Protein AF-A0A968M850-F1 (afdb_monomer)

Radius of gyration: 10.66 Å; Cα contacts (8 Å, |Δi|>4): 27; chains: 1; bounding box: 23×22×23 Å

pLDDT: mean 91.59, std 9.04, range [50.31, 98.0]

Secondary structure (DSSP, 8-state):
----HHHHHHHHSHHHHHHH-HHHHHHHHHTT-S--S---

Nearest PDB structures (foldseek):
  8rdw-assembly1_Ba  TM=9.297E-01  e=8.768E-03  Psychrobacter urativorans
  7jsw-assembly1_D  TM=9.068E-01  e=8.768E-03  Escherichia coli K-12
  5uyq-assembly1_32  TM=9.025E-01  e=7.072E-03  Escherichia coli K-12
  7a5g-assembly1_23  TM=9.198E-01  e=3.420E-02  Homo sapiens
  9bs0-assembly1_U  TM=9.310E-01  e=7.521E-02  Bacillus subtilis subsp. subtilis str. 168

Structure (mmCIF, N/CA/C/O backbone):
data_AF-A0A968M850-F1
#
_entry.id   AF-A0A968M850-F1
#
loop_
_atom_site.group_PDB
_atom_site.id
_atom_site.type_symbol
_atom_site.label_atom_id
_atom_site.label_alt_id
_atom_site.label_comp_id
_atom_site.label_asym_id
_atom_site.label_entity_id
_atom_site.label_seq_id
_atom_site.pdbx_PDB_ins_code
_atom_site.Cartn_x
_atom_site.Cartn_y
_atom_site.Cartn_z
_atom_site.occupancy
_atom_site.B_iso_or_equiv
_atom_site.auth_seq_id
_atom_site.auth_comp_id
_atom_site.auth_asym_id
_atom_site.auth_atom_id
_atom_site.pdbx_PDB_model_num
ATOM 1 N N . MET A 1 1 ? 11.846 2.598 15.949 1.00 63.78 1 MET A N 1
ATOM 2 C CA . MET A 1 1 ? 11.879 3.158 14.572 1.00 63.78 1 MET A CA 1
ATOM 3 C C . MET A 1 1 ? 11.743 4.668 14.650 1.00 63.78 1 MET A C 1
ATOM 5 O O . MET A 1 1 ? 10.827 5.127 15.314 1.00 63.78 1 MET A O 1
ATOM 9 N N . GLN A 1 2 ? 12.591 5.428 13.952 1.00 86.62 2 GLN A N 1
ATOM 10 C CA . GLN A 1 2 ? 12.380 6.871 13.804 1.00 86.62 2 GLN A CA 1
ATOM 11 C C . GLN A 1 2 ? 11.294 7.128 12.740 1.00 86.62 2 GLN A C 1
ATOM 13 O O . GLN A 1 2 ? 11.430 6.644 11.609 1.00 86.62 2 GLN A O 1
ATOM 18 N N . PRO A 1 3 ? 10.204 7.843 13.064 1.00 88.75 3 PRO A N 1
ATOM 19 C CA . PRO A 1 3 ? 9.098 8.046 12.138 1.00 88.75 3 PRO A CA 1
ATOM 20 C C . PRO A 1 3 ? 9.506 8.998 11.009 1.00 88.75 3 PRO A C 1
ATOM 22 O O . PRO A 1 3 ? 9.618 10.205 11.188 1.00 88.75 3 PRO A O 1
ATOM 25 N N . LYS A 1 4 ? 9.695 8.452 9.803 1.00 93.00 4 LYS A N 1
ATOM 26 C CA . LYS A 1 4 ? 9.984 9.229 8.588 1.00 93.00 4 LYS A CA 1
ATOM 27 C C . LYS A 1 4 ? 8.880 9.010 7.556 1.00 93.00 4 LYS A C 1
ATOM 29 O O . LYS A 1 4 ? 8.873 8.001 6.844 1.00 93.00 4 LYS A O 1
ATOM 34 N N . LYS A 1 5 ? 7.943 9.966 7.458 1.00 90.69 5 LYS A N 1
ATOM 35 C CA . LY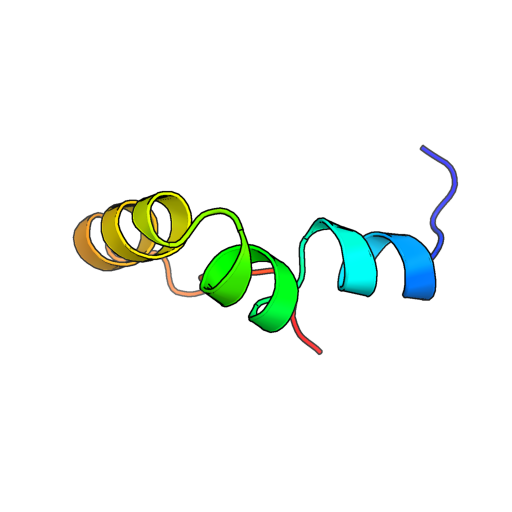S A 1 5 ? 6.735 9.875 6.605 1.00 90.69 5 LYS A CA 1
ATOM 36 C C . LYS A 1 5 ? 7.075 9.538 5.145 1.00 90.69 5 LYS A C 1
ATOM 38 O O . LYS A 1 5 ? 6.548 8.570 4.597 1.00 90.69 5 LYS A O 1
ATOM 43 N N . ARG A 1 6 ? 8.040 10.253 4.548 1.00 92.25 6 ARG A N 1
ATOM 44 C CA . ARG A 1 6 ? 8.493 10.032 3.159 1.00 92.25 6 ARG A CA 1
ATOM 45 C C . ARG A 1 6 ? 9.048 8.624 2.941 1.00 92.25 6 ARG A C 1
ATOM 47 O O . ARG A 1 6 ? 8.718 7.979 1.949 1.00 92.25 6 ARG A O 1
ATOM 54 N N . GLN A 1 7 ? 9.875 8.129 3.862 1.00 92.12 7 GLN A N 1
ATOM 55 C CA . GLN A 1 7 ? 10.470 6.797 3.742 1.00 92.12 7 GLN A CA 1
ATOM 56 C C . GLN A 1 7 ? 9.404 5.702 3.863 1.00 92.12 7 GLN A C 1
ATOM 58 O O . GLN A 1 7 ? 9.417 4.750 3.084 1.00 92.12 7 GLN A O 1
ATOM 63 N N . ARG A 1 8 ? 8.444 5.867 4.782 1.00 92.75 8 ARG A N 1
ATOM 64 C CA . ARG A 1 8 ? 7.329 4.932 4.971 1.00 92.75 8 ARG A CA 1
ATOM 65 C C . ARG A 1 8 ? 6.448 4.844 3.726 1.00 92.75 8 ARG A C 1
ATOM 67 O O . ARG A 1 8 ? 6.169 3.740 3.270 1.00 92.75 8 ARG A O 1
ATOM 74 N N . ALA A 1 9 ? 6.074 5.983 3.144 1.00 92.19 9 ALA A N 1
ATOM 75 C CA . ALA A 1 9 ? 5.285 6.025 1.915 1.00 92.19 9 ALA A CA 1
ATOM 76 C C . ALA A 1 9 ? 6.042 5.411 0.723 1.00 92.19 9 ALA A C 1
ATOM 78 O O . ALA A 1 9 ? 5.484 4.603 -0.015 1.00 92.19 9 ALA A O 1
ATOM 79 N N . ARG A 1 10 ? 7.340 5.716 0.564 1.00 92.12 10 ARG A N 1
ATOM 80 C CA . ARG A 1 10 ? 8.164 5.152 -0.522 1.00 92.12 10 ARG A CA 1
ATOM 81 C C . ARG A 1 10 ? 8.374 3.642 -0.396 1.00 92.12 10 ARG A C 1
ATOM 83 O O . ARG A 1 10 ? 8.369 2.962 -1.412 1.00 92.12 10 ARG A O 1
ATOM 90 N N . LYS A 1 11 ? 8.567 3.114 0.818 1.00 92.44 11 LYS A N 1
ATOM 91 C CA . LYS A 1 11 ? 8.824 1.678 1.038 1.00 92.44 11 LYS A CA 1
ATOM 92 C C . LYS A 1 11 ? 7.551 0.836 1.144 1.00 92.44 11 LYS A C 1
ATOM 94 O O . LYS A 1 11 ? 7.541 -0.320 0.731 1.00 92.44 11 LYS A O 1
ATOM 99 N N . HIS A 1 12 ? 6.489 1.377 1.736 1.00 93.38 12 HIS A N 1
ATOM 100 C CA . HIS A 1 12 ? 5.300 0.604 2.116 1.00 93.38 1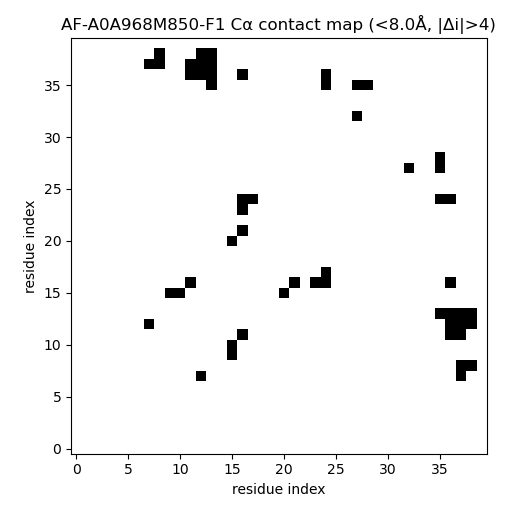2 HIS A CA 1
ATOM 101 C C . HIS A 1 12 ? 3.997 1.128 1.514 1.00 93.38 12 HIS A C 1
ATOM 103 O O . HIS A 1 12 ? 2.934 0.567 1.794 1.00 93.38 12 HIS A O 1
ATOM 109 N N . GLY A 1 13 ? 4.071 2.175 0.695 1.00 93.81 13 GLY A N 1
ATOM 110 C CA . GLY A 1 13 ? 2.913 2.734 0.023 1.00 93.81 13 GLY A CA 1
ATOM 111 C C . GLY A 1 13 ? 2.389 1.881 -1.114 1.00 93.81 13 GLY A C 1
ATOM 112 O O . GLY A 1 13 ? 3.059 0.978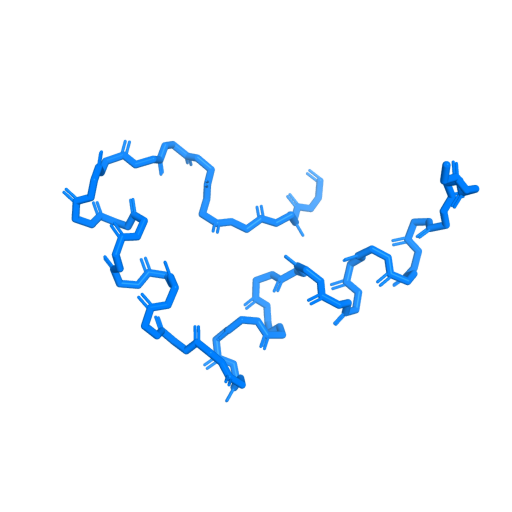 -1.618 1.00 93.81 13 GLY A O 1
ATOM 113 N N . PHE A 1 14 ? 1.156 2.183 -1.514 1.00 94.88 14 PHE A N 1
ATOM 114 C CA . PHE A 1 14 ? 0.428 1.399 -2.506 1.00 94.88 14 PHE A CA 1
ATOM 115 C C . PHE A 1 14 ? 1.198 1.276 -3.822 1.00 94.88 14 PHE A C 1
ATOM 117 O O . PHE A 1 14 ? 1.411 0.166 -4.297 1.00 94.88 14 PHE A O 1
ATOM 124 N N . ARG A 1 15 ? 1.710 2.396 -4.351 1.00 93.94 15 ARG A N 1
ATOM 125 C CA . ARG A 1 15 ? 2.497 2.424 -5.598 1.00 93.94 15 ARG A CA 1
ATOM 126 C C . ARG A 1 15 ? 3.735 1.527 -5.528 1.00 93.94 15 ARG A C 1
ATOM 128 O O . ARG A 1 15 ? 4.030 0.815 -6.48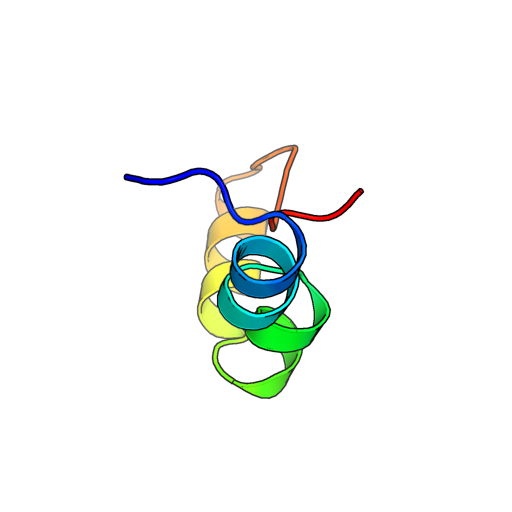0 1.00 93.94 15 ARG A O 1
ATOM 135 N N . ALA A 1 16 ?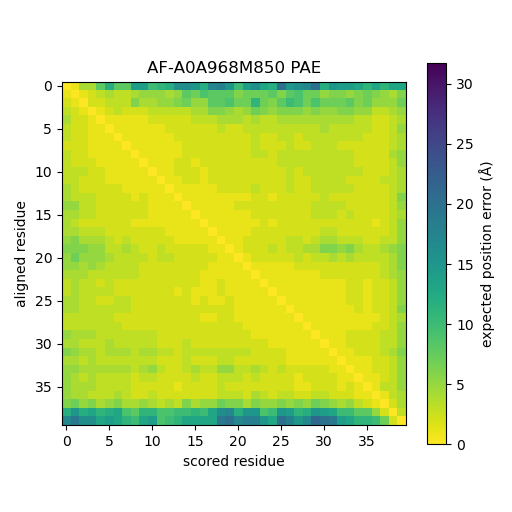 4.432 1.524 -4.391 1.00 94.69 16 ALA A N 1
ATOM 136 C CA . ALA A 1 16 ? 5.617 0.694 -4.193 1.00 94.69 16 ALA A CA 1
ATOM 137 C C . ALA A 1 16 ? 5.267 -0.801 -4.184 1.00 94.69 16 ALA A C 1
ATOM 139 O O . ALA A 1 16 ? 5.976 -1.609 -4.778 1.00 94.69 16 ALA A O 1
ATOM 140 N N . ARG A 1 17 ? 4.144 -1.166 -3.550 1.00 94.62 17 ARG A N 1
ATOM 141 C CA . ARG A 1 17 ? 3.643 -2.547 -3.538 1.00 94.62 17 ARG A CA 1
ATOM 142 C C . ARG A 1 17 ? 3.125 -2.980 -4.903 1.00 94.62 17 ARG A C 1
ATOM 144 O O . ARG A 1 17 ? 3.437 -4.081 -5.321 1.00 94.62 17 ARG A O 1
ATOM 151 N N . ALA A 1 18 ? 2.394 -2.123 -5.605 1.00 94.44 18 ALA A N 1
ATOM 152 C CA . ALA A 1 18 ? 1.872 -2.426 -6.932 1.00 94.44 18 ALA A CA 1
ATOM 153 C C . ALA A 1 18 ? 2.997 -2.683 -7.943 1.00 94.44 18 ALA A C 1
ATOM 155 O O . ALA A 1 18 ? 2.898 -3.621 -8.722 1.00 94.44 18 ALA A O 1
ATOM 156 N N . LYS A 1 19 ? 4.078 -1.892 -7.886 1.00 95.50 19 LYS A N 1
ATOM 157 C CA . LYS A 1 19 ? 5.219 -2.039 -8.797 1.00 95.50 19 LYS A CA 1
ATOM 158 C C . LYS A 1 19 ? 6.110 -3.236 -8.458 1.00 95.50 19 LYS A C 1
ATOM 160 O O . LYS A 1 19 ? 6.489 -3.974 -9.354 1.00 95.50 19 LYS A O 1
ATOM 165 N N . ASN A 1 20 ? 6.466 -3.409 -7.183 1.00 94.88 20 ASN A N 1
ATOM 166 C CA . ASN A 1 20 ? 7.543 -4.331 -6.799 1.00 94.88 20 ASN A CA 1
ATOM 167 C C . ASN A 1 20 ? 7.056 -5.610 -6.100 1.00 94.88 20 ASN A C 1
ATOM 169 O O . ASN A 1 20 ? 7.832 -6.540 -5.915 1.00 94.88 20 ASN A O 1
ATOM 173 N N . SER A 1 21 ? 5.822 -5.647 -5.588 1.00 93.69 21 SER A N 1
ATOM 174 C CA . SER A 1 21 ? 5.314 -6.785 -4.801 1.00 93.69 21 SER A CA 1
ATOM 175 C C . SER A 1 21 ? 3.783 -6.920 -4.891 1.00 93.69 21 SER A C 1
ATOM 177 O O . SER A 1 21 ? 3.095 -6.832 -3.860 1.00 93.69 21 SER A O 1
ATOM 179 N N . PRO A 1 22 ? 3.217 -7.101 -6.100 1.00 95.06 22 PRO A N 1
ATOM 180 C CA . PRO A 1 22 ? 1.768 -7.131 -6.312 1.00 95.06 22 PRO A CA 1
ATOM 181 C C . PRO A 1 22 ? 1.070 -8.257 -5.531 1.00 95.06 22 PRO A C 1
ATOM 183 O O . PRO A 1 22 ? -0.058 -8.073 -5.061 1.00 95.06 22 PRO A O 1
ATOM 186 N N . ASP A 1 23 ? 1.757 -9.372 -5.271 1.00 97.50 23 ASP A N 1
ATOM 187 C CA . ASP A 1 23 ? 1.219 -10.511 -4.513 1.00 97.50 23 ASP A CA 1
ATOM 188 C C . ASP A 1 23 ? 0.830 -10.157 -3.079 1.00 97.50 23 ASP A C 1
ATOM 190 O O . ASP A 1 23 ? -0.102 -10.730 -2.510 1.00 97.50 23 ASP A O 1
ATOM 194 N N . ILE A 1 24 ? 1.507 -9.174 -2.477 1.00 95.12 24 ILE A N 1
ATOM 195 C CA . ILE A 1 24 ? 1.139 -8.674 -1.151 1.00 95.12 24 ILE A CA 1
ATOM 196 C C . ILE A 1 24 ? -0.253 -8.046 -1.213 1.00 95.12 24 ILE A C 1
ATOM 198 O O . ILE A 1 24 ? -1.078 -8.309 -0.339 1.00 95.12 24 ILE A O 1
ATOM 202 N N . LEU A 1 25 ? -0.544 -7.254 -2.246 1.00 95.12 25 LEU A N 1
ATOM 203 C CA . LEU A 1 25 ? -1.864 -6.651 -2.424 1.00 95.12 25 LEU A CA 1
ATOM 204 C C . LEU A 1 25 ? -2.915 -7.723 -2.723 1.00 95.12 25 LEU A C 1
ATOM 206 O O . LEU A 1 25 ? -3.977 -7.696 -2.106 1.00 95.12 25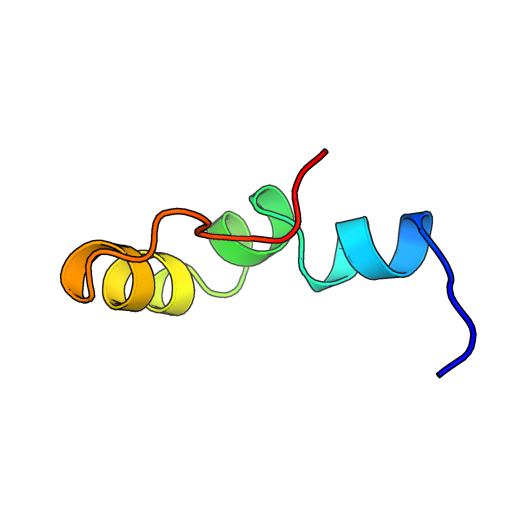 LEU A O 1
ATOM 210 N N . LYS A 1 26 ? -2.605 -8.700 -3.585 1.00 97.12 26 LYS A N 1
ATOM 211 C CA . LYS A 1 26 ? -3.503 -9.825 -3.902 1.00 97.12 26 LYS A CA 1
ATOM 212 C C . LYS A 1 26 ? -3.897 -10.603 -2.644 1.00 97.12 26 LYS A C 1
ATOM 214 O O . LYS A 1 26 ? -5.082 -10.749 -2.353 1.00 97.12 26 LYS A O 1
ATOM 219 N N . ARG A 1 27 ? -2.915 -11.001 -1.831 1.00 97.44 27 ARG A N 1
ATOM 220 C CA . ARG A 1 27 ? -3.138 -11.709 -0.560 1.00 97.44 27 ARG A CA 1
ATOM 221 C C . ARG A 1 27 ? -3.943 -10.875 0.434 1.00 97.44 27 ARG A C 1
ATOM 223 O O . ARG A 1 27 ? -4.812 -11.397 1.125 1.00 97.44 27 ARG A O 1
ATOM 230 N N . ARG A 1 28 ? -3.664 -9.569 0.521 1.00 96.75 28 ARG A N 1
ATOM 231 C CA . ARG A 1 28 ? -4.391 -8.662 1.422 1.00 96.75 28 ARG A CA 1
ATOM 232 C C . ARG A 1 28 ? -5.843 -8.456 0.996 1.00 96.75 28 ARG A C 1
ATOM 234 O O . ARG A 1 28 ? -6.688 -8.403 1.885 1.00 96.75 28 ARG A O 1
ATOM 241 N N . ARG A 1 29 ? -6.125 -8.394 -0.313 1.00 96.00 29 ARG A N 1
ATOM 242 C CA . ARG A 1 29 ? -7.491 -8.357 -0.862 1.00 96.00 29 ARG A CA 1
ATOM 243 C C . ARG A 1 29 ? -8.244 -9.646 -0.565 1.00 96.00 29 ARG A C 1
ATOM 245 O O . ARG A 1 29 ? -9.320 -9.573 0.004 1.00 96.00 29 ARG A O 1
ATOM 252 N N . HIS A 1 30 ? -7.647 -10.804 -0.853 1.00 98.00 30 HIS A N 1
ATOM 253 C CA . HIS A 1 30 ? -8.271 -12.102 -0.577 1.00 98.00 30 HIS A CA 1
ATOM 254 C C . HIS A 1 30 ? -8.577 -12.295 0.915 1.00 98.00 30 HIS A C 1
ATOM 256 O O . HIS A 1 30 ? -9.605 -12.842 1.285 1.00 98.00 30 HIS A O 1
ATOM 262 N N . LYS A 1 31 ? -7.703 -11.794 1.796 1.00 97.81 31 LYS A N 1
ATOM 263 C CA . LYS A 1 31 ? -7.935 -11.802 3.247 1.00 97.81 31 LYS A CA 1
ATOM 264 C C . LYS A 1 31 ? -8.982 -10.771 3.712 1.00 97.81 31 LYS A C 1
ATOM 266 O O . LYS A 1 31 ? -9.292 -10.737 4.896 1.00 97.81 31 LYS A O 1
ATOM 271 N N . GLY A 1 32 ? -9.463 -9.883 2.841 1.00 96.94 32 GLY A N 1
ATOM 272 C CA . GLY A 1 32 ? -10.441 -8.848 3.194 1.00 96.94 32 GLY A CA 1
ATOM 273 C C . GLY A 1 32 ? -9.873 -7.709 4.048 1.00 96.94 32 GLY A C 1
ATOM 274 O O . GLY A 1 32 ? -10.581 -7.109 4.853 1.00 96.94 32 GLY A O 1
ATOM 275 N N . ARG A 1 33 ? -8.572 -7.394 3.941 1.00 96.88 33 ARG A N 1
ATOM 276 C CA . ARG A 1 33 ? -7.996 -6.277 4.710 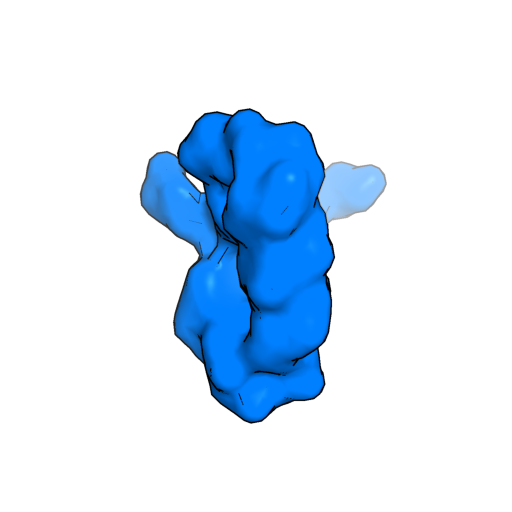1.00 96.88 33 ARG A CA 1
ATOM 277 C C . ARG A 1 33 ? -8.553 -4.945 4.204 1.00 96.88 33 ARG A C 1
ATOM 279 O O . ARG A 1 33 ? -8.233 -4.548 3.090 1.00 96.88 33 ARG A O 1
ATOM 286 N N . GLN A 1 34 ? -9.238 -4.206 5.081 1.00 93.75 34 GLN A N 1
ATOM 287 C CA . GLN A 1 34 ? -9.744 -2.853 4.795 1.00 93.75 34 GLN A CA 1
ATOM 288 C C . GLN A 1 34 ? -8.645 -1.906 4.278 1.00 93.75 34 GLN A C 1
A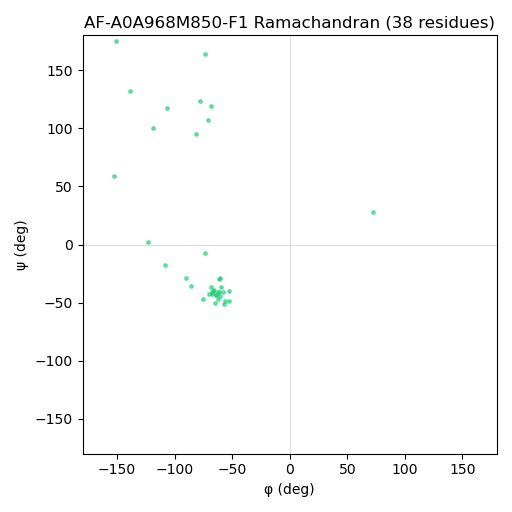TOM 290 O O . GLN A 1 34 ? -8.854 -1.141 3.345 1.00 93.75 34 GLN A O 1
ATOM 295 N N . LYS A 1 35 ? -7.435 -1.989 4.850 1.00 93.69 35 LYS A N 1
ATOM 296 C CA . LYS A 1 35 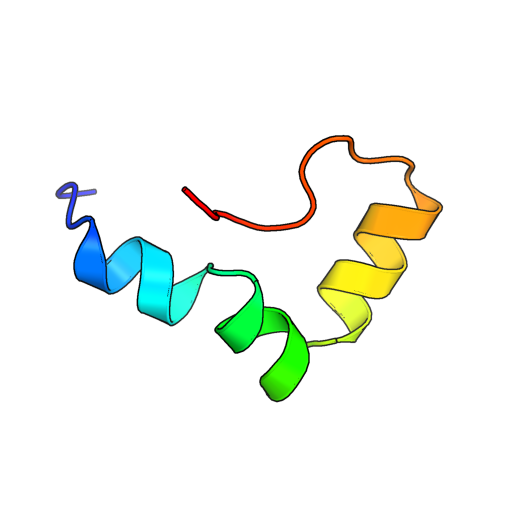? -6.266 -1.213 4.403 1.00 93.69 35 LYS A CA 1
ATOM 297 C C . LYS A 1 35 ? -5.277 -2.115 3.675 1.00 93.69 35 LYS A C 1
ATOM 299 O O . LYS A 1 35 ? -4.704 -3.028 4.276 1.00 93.69 35 LYS A O 1
ATOM 304 N N . LEU A 1 36 ? -5.022 -1.857 2.394 1.00 92.25 36 LEU A N 1
ATOM 305 C CA . LEU A 1 36 ? -4.150 -2.703 1.565 1.00 92.25 36 LEU A CA 1
ATOM 306 C C . LEU A 1 36 ? -2.672 -2.289 1.593 1.00 92.25 36 LEU A C 1
ATOM 308 O O . LEU A 1 36 ? -1.798 -3.144 1.473 1.00 92.25 36 LEU A O 1
ATOM 312 N N . ALA A 1 37 ? -2.375 -1.012 1.805 1.00 92.38 37 ALA A N 1
ATOM 313 C CA . ALA A 1 37 ? -1.018 -0.488 1.925 1.00 92.38 37 ALA A CA 1
ATOM 314 C C . ALA A 1 37 ? -1.007 0.751 2.829 1.00 92.38 37 ALA A C 1
ATOM 316 O O . ALA A 1 37 ? -2.060 1.217 3.258 1.00 92.38 37 ALA A O 1
ATOM 317 N N . VAL A 1 38 ? 0.183 1.284 3.118 1.00 87.25 38 VAL A N 1
ATOM 318 C CA . VAL A 1 38 ? 0.315 2.546 3.856 1.00 87.25 38 VAL A CA 1
ATOM 319 C C . VAL A 1 38 ? 0.124 3.704 2.871 1.00 87.25 38 VAL A C 1
ATOM 321 O O . VAL A 1 38 ? 1.064 4.080 2.182 1.00 87.25 38 VAL A O 1
ATOM 324 N N . GLY A 1 39 ? -1.083 4.245 2.744 1.00 73.62 39 GLY A N 1
ATOM 325 C CA . GLY A 1 39 ? -1.367 5.380 1.861 1.00 73.62 39 GLY A CA 1
ATOM 326 C C . GLY A 1 39 ? -2.313 6.364 2.535 1.00 73.62 39 GLY A C 1
ATOM 327 O O . GLY A 1 39 ? -3.299 5.891 3.087 1.00 73.62 39 GLY A O 1
ATOM 328 N N . ALA A 1 40 ? -1.929 7.650 2.460 1.00 50.31 40 ALA A N 1
ATOM 329 C CA . ALA A 1 40 ? -2.511 8.857 3.070 1.00 50.31 40 ALA A CA 1
ATOM 330 C C . ALA A 1 40 ? -2.948 8.699 4.535 1.00 50.31 40 ALA A C 1
ATOM 332 O O . ALA A 1 40 ? -4.030 8.139 4.798 1.00 50.31 40 ALA A O 1
#

Foldseek 3Di:
DPDDPVVQCCCWNPVNCVPPPVVQQVVCVVVVPPDSTPDD

Solvent-accessible surface area (backbone atoms only — not comparable to full-atom values): 2467 Å² total; per-residue (Å²): 133,84,92,48,70,69,59,47,40,60,70,45,8,50,70,41,32,61,74,77,40,46,66,59,45,53,54,30,54,77,70,64,45,90,72,70,48,52,65,136

Mean predicted aligned error: 3.26 Å

Sequence (40 aa):
MQPKKRQRARKHGFRARAKNSPDILKRRRHKGRQKLAVGA